Protein AF-A0A6A4BG73-F1 (afdb_monomer_lite)

Sequence (81 aa):
MPLGTGSDGAIYAATATTECNSYLGRSCAANVVANSGSFNPRNGVTALSTVKAYSAISKYNPQAAMEWSKTKRNFGIGVLN

Secondary structure (DSSP, 8-state):
--S-S---S-B---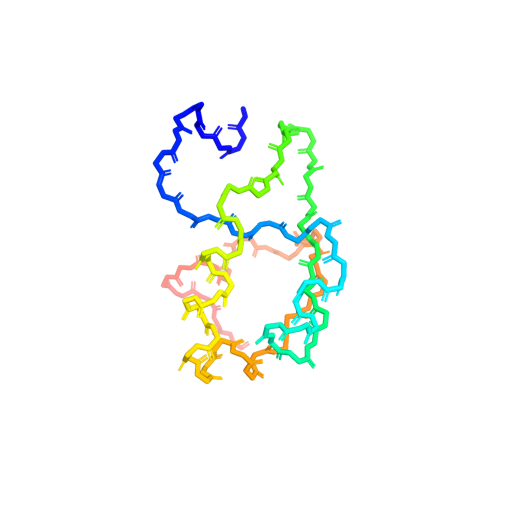--HHHHHHHHSSPPPPPP-SSS-----BSHHHHHHHHHT-HHHHS--PPPP----S-GGGSSS----

Organism: NCBI:txid53985

Radius of gyration: 15.11 Å; chains: 1; bounding box: 27×40×36 Å

pLDDT: mean 82.57, std 11.4, range [55.81, 94.5]

Foldseek 3Di:
DVDDPDQDDWDDAQPDQPLCCVQLVGGDAHDDDDPDDDDHTHNHNVVSNVCSVPCVRSVDDDDHDDDPPDDPQPPDDDDDD

InterPro domains:
  IPR012334 Pectin lyase fold [G3DSA:2.160.20.10] (1-79)

Structure (mmCIF, N/CA/C/O backbone):
data_AF-A0A6A4BG73-F1
#
_entry.id   AF-A0A6A4BG73-F1
#
loop_
_atom_site.group_PDB
_atom_site.id
_atom_site.type_symbol
_atom_site.label_atom_id
_atom_site.label_alt_id
_atom_site.label_comp_id
_atom_site.label_asym_id
_atom_site.label_entity_id
_atom_site.label_seq_id
_atom_site.pdbx_PDB_ins_code
_atom_site.Cartn_x
_atom_site.Cartn_y
_atom_site.Cartn_z
_atom_site.occupancy
_atom_site.B_iso_or_equiv
_atom_site.auth_seq_id
_atom_site.auth_comp_id
_atom_site.auth_asym_id
_atom_site.auth_atom_id
_atom_site.pdbx_PDB_model_num
ATOM 1 N N . MET A 1 1 ? 7.714 11.377 -12.370 1.00 60.53 1 MET A N 1
ATOM 2 C CA . MET A 1 1 ? 7.321 11.125 -10.967 1.00 60.53 1 MET A CA 1
ATOM 3 C C . MET A 1 1 ? 6.014 10.337 -10.988 1.00 60.53 1 MET A C 1
ATOM 5 O O . MET A 1 1 ? 5.107 10.803 -11.662 1.00 60.53 1 MET A O 1
ATOM 9 N N . PRO A 1 2 ? 5.924 9.147 -10.365 1.00 72.44 2 PRO A N 1
ATOM 10 C CA . PRO A 1 2 ? 4.706 8.321 -10.347 1.00 72.44 2 PRO A CA 1
ATOM 11 C C . PRO A 1 2 ? 3.484 8.996 -9.717 1.00 72.44 2 PRO A C 1
ATOM 13 O O . PRO A 1 2 ? 2.354 8.673 -10.064 1.00 72.44 2 PRO A O 1
ATOM 16 N N . LEU A 1 3 ? 3.705 9.946 -8.809 1.00 76.88 3 LEU A N 1
ATOM 17 C CA . LEU A 1 3 ? 2.669 10.842 -8.304 1.00 76.88 3 LEU A CA 1
ATOM 18 C C . LEU A 1 3 ? 2.822 12.221 -8.954 1.00 76.88 3 LEU A C 1
ATOM 20 O O . LEU A 1 3 ? 3.941 12.645 -9.226 1.00 76.88 3 LEU A O 1
ATOM 24 N N . GLY A 1 4 ? 1.716 12.928 -9.199 1.00 77.62 4 GLY A N 1
ATOM 25 C CA . GLY A 1 4 ? 1.754 14.352 -9.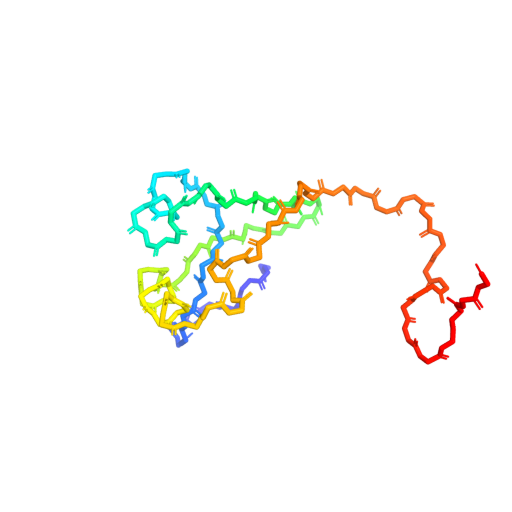570 1.00 77.62 4 GLY A CA 1
ATOM 26 C C . GLY A 1 4 ? 2.211 15.227 -8.394 1.00 77.62 4 GLY A C 1
ATOM 27 O O . GLY A 1 4 ? 2.156 14.785 -7.254 1.00 77.62 4 GLY A O 1
ATOM 28 N N . THR A 1 5 ? 2.652 16.466 -8.624 1.00 76.31 5 THR A N 1
ATOM 29 C CA . THR A 1 5 ? 3.212 17.358 -7.576 1.00 76.31 5 THR A CA 1
ATOM 30 C C . THR A 1 5 ? 2.183 17.997 -6.632 1.00 76.31 5 THR A C 1
ATOM 32 O O . THR A 1 5 ? 2.585 18.638 -5.667 1.00 76.31 5 THR A O 1
ATOM 35 N N . GLY A 1 6 ? 0.877 17.841 -6.881 1.00 79.12 6 GLY A N 1
ATOM 36 C CA . GLY A 1 6 ? -0.181 18.413 -6.033 1.00 79.12 6 GLY A CA 1
ATOM 37 C C . GLY A 1 6 ? -0.265 17.791 -4.633 1.00 79.12 6 GLY A C 1
ATOM 38 O O . GLY A 1 6 ? 0.380 16.786 -4.353 1.00 79.12 6 GLY A O 1
ATOM 39 N N . SER A 1 7 ? -1.087 18.365 -3.754 1.00 83.00 7 SER A N 1
ATOM 40 C CA . SER A 1 7 ? -1.332 17.862 -2.389 1.00 83.00 7 SER A CA 1
ATOM 41 C C . SER A 1 7 ? -2.652 17.106 -2.235 1.00 83.00 7 SER A C 1
ATOM 43 O O . SER A 1 7 ? -2.900 16.516 -1.184 1.00 83.00 7 SER A O 1
ATOM 45 N N . ASP A 1 8 ? -3.488 17.108 -3.271 1.00 88.19 8 ASP A N 1
ATOM 46 C CA . ASP A 1 8 ? -4.826 16.534 -3.202 1.00 88.19 8 ASP A CA 1
ATOM 47 C C . ASP A 1 8 ? -4.793 15.006 -3.132 1.00 88.19 8 ASP A C 1
ATOM 49 O O . ASP A 1 8 ? -3.922 14.340 -3.713 1.00 88.19 8 ASP A O 1
ATOM 53 N N . GLY A 1 9 ? -5.780 14.464 -2.418 1.00 90.69 9 GLY A N 1
ATOM 54 C CA . GLY A 1 9 ? -5.985 13.034 -2.232 1.00 90.69 9 GLY A CA 1
ATOM 55 C C . GLY A 1 9 ? -5.128 12.404 -1.133 1.00 90.69 9 GLY A C 1
ATOM 56 O O . GLY A 1 9 ? -4.285 13.036 -0.492 1.00 90.69 9 GLY A O 1
ATOM 57 N N . ALA A 1 10 ? -5.371 11.115 -0.911 1.00 93.31 10 ALA A N 1
ATOM 58 C CA . ALA A 1 10 ? -4.633 10.298 0.038 1.00 93.31 10 ALA A CA 1
ATOM 59 C C . ALA A 1 10 ? -4.237 8.976 -0.623 1.00 93.31 10 ALA A C 1
ATOM 61 O O . ALA A 1 10 ? -5.079 8.259 -1.158 1.00 93.31 10 ALA A O 1
ATOM 62 N N . ILE A 1 11 ? -2.947 8.665 -0.584 1.00 91.81 11 ILE A N 1
ATOM 63 C CA . ILE A 1 11 ? -2.357 7.424 -1.072 1.00 91.81 11 ILE A CA 1
ATOM 64 C C . ILE A 1 11 ? -1.397 6.914 -0.009 1.00 91.81 11 ILE A C 1
ATOM 66 O O . ILE A 1 11 ? -0.487 7.618 0.433 1.00 91.81 11 ILE A O 1
ATOM 70 N N . TYR A 1 12 ? -1.564 5.648 0.349 1.00 91.88 12 TYR A N 1
ATOM 71 C CA . TYR A 1 12 ? -0.559 4.923 1.102 1.00 91.88 12 TYR A CA 1
ATOM 72 C C . TYR A 1 12 ? 0.300 4.100 0.140 1.00 91.88 12 TYR A C 1
ATOM 74 O O . TYR A 1 12 ? -0.193 3.179 -0.509 1.00 91.88 12 TYR A O 1
ATOM 82 N N . ALA A 1 13 ? 1.586 4.431 0.056 1.00 90.94 13 ALA A N 1
ATOM 83 C CA . ALA A 1 13 ? 2.602 3.572 -0.532 1.00 90.94 13 ALA A CA 1
ATOM 84 C C . ALA A 1 13 ? 3.407 2.984 0.625 1.00 90.94 13 ALA A C 1
ATOM 86 O O . ALA A 1 13 ? 3.896 3.732 1.470 1.00 90.94 13 ALA A O 1
ATOM 87 N N . ALA A 1 14 ? 3.503 1.657 0.693 1.00 87.25 14 ALA A N 1
ATOM 88 C CA . ALA A 1 14 ? 4.176 0.993 1.798 1.00 87.25 14 ALA A CA 1
ATOM 89 C C . ALA A 1 14 ? 5.670 1.340 1.801 1.00 87.25 14 ALA A C 1
ATOM 91 O O . ALA A 1 14 ? 6.430 0.865 0.959 1.00 87.25 14 ALA A O 1
ATOM 92 N N . THR A 1 15 ? 6.065 2.175 2.759 1.00 72.88 15 THR A N 1
ATOM 93 C CA . THR A 1 15 ? 7.458 2.558 3.028 1.00 72.88 15 THR A CA 1
ATOM 94 C C . THR A 1 15 ? 7.909 2.135 4.428 1.00 72.88 15 THR A C 1
ATOM 96 O O . THR A 1 15 ? 9.108 2.050 4.671 1.00 72.88 15 THR A O 1
ATOM 99 N N . ALA A 1 16 ? 6.968 1.838 5.339 1.00 62.41 16 ALA A N 1
ATOM 100 C CA . ALA A 1 16 ? 7.220 1.408 6.714 1.00 62.41 16 ALA A CA 1
ATOM 101 C C . ALA A 1 16 ? 6.293 0.245 7.115 1.00 62.41 16 ALA A C 1
ATOM 103 O O . ALA A 1 16 ? 5.091 0.262 6.859 1.00 62.41 16 ALA A O 1
ATOM 104 N N . THR A 1 17 ? 6.842 -0.783 7.762 1.00 65.44 17 THR A N 1
ATOM 105 C CA . THR A 1 17 ? 6.102 -2.007 8.126 1.00 65.44 17 THR A CA 1
ATOM 106 C C . THR A 1 17 ? 5.200 -1.833 9.351 1.00 65.44 17 THR A C 1
ATOM 108 O O . THR A 1 17 ?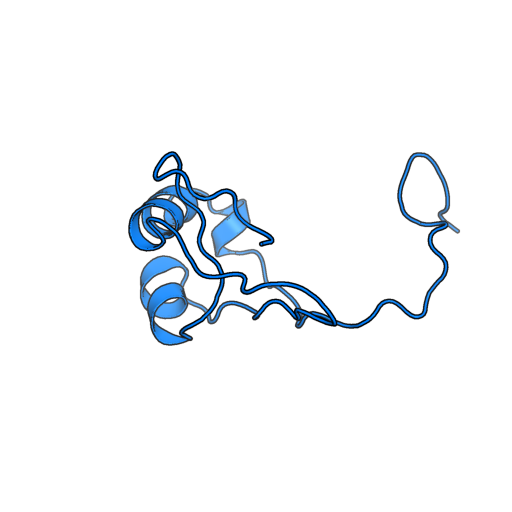 4.273 -2.619 9.548 1.00 65.44 17 THR A O 1
ATOM 111 N N . THR A 1 18 ? 5.431 -0.811 10.176 1.00 79.31 18 THR A N 1
ATOM 112 C CA . THR A 1 18 ? 4.735 -0.625 11.459 1.00 79.31 18 THR A CA 1
ATOM 113 C C . THR A 1 18 ? 3.332 -0.039 11.304 1.00 79.31 18 THR A C 1
ATOM 115 O O . THR A 1 18 ? 2.413 -0.482 11.989 1.00 79.31 18 THR A O 1
ATOM 118 N N . GLU A 1 19 ? 3.120 0.899 10.378 1.00 88.38 19 GLU A N 1
ATOM 119 C CA . GLU A 1 19 ? 1.824 1.573 10.213 1.00 88.38 19 GLU A CA 1
ATOM 120 C C . GLU A 1 19 ? 0.725 0.594 9.795 1.00 88.38 19 GLU A C 1
ATOM 122 O O . GLU A 1 19 ? -0.329 0.536 10.425 1.00 88.38 19 GLU A O 1
ATOM 127 N N . CYS A 1 20 ? 0.973 -0.249 8.790 1.00 90.25 20 CYS A N 1
ATOM 128 C CA . CYS A 1 20 ? -0.027 -1.233 8.380 1.00 90.25 20 CYS A CA 1
ATOM 129 C C . CYS A 1 20 ? -0.365 -2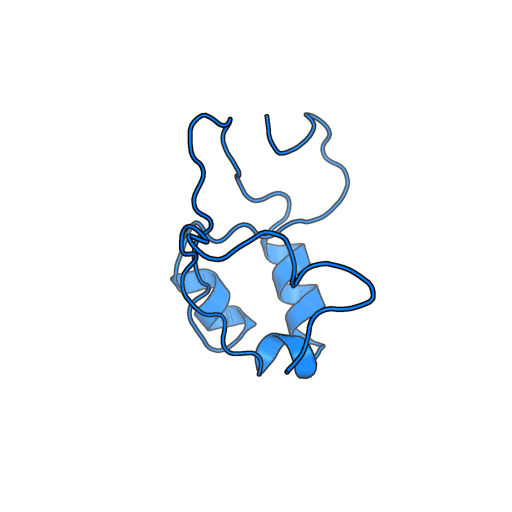.238 9.482 1.00 90.25 20 CYS A C 1
ATOM 131 O O . CYS A 1 20 ? -1.518 -2.655 9.570 1.00 90.25 20 CYS A O 1
ATOM 133 N N . ASN A 1 21 ? 0.577 -2.580 10.365 1.00 89.75 21 ASN A N 1
ATOM 134 C CA . ASN A 1 21 ? 0.261 -3.435 11.506 1.00 89.75 21 ASN A CA 1
ATOM 135 C C . ASN A 1 21 ? -0.738 -2.747 12.451 1.00 89.75 21 ASN A C 1
ATOM 137 O O . ASN A 1 21 ? -1.736 -3.358 12.825 1.00 89.75 21 ASN A O 1
ATOM 141 N N . SER A 1 22 ? -0.556 -1.457 12.746 1.00 90.12 22 SER A N 1
ATOM 142 C CA . SER A 1 22 ? -1.471 -0.689 13.607 1.00 90.12 22 SER A CA 1
ATOM 143 C C . SER A 1 22 ? -2.868 -0.475 13.005 1.00 90.12 22 SER A C 1
ATOM 145 O O . SER A 1 22 ? -3.867 -0.447 13.731 1.00 90.12 22 SER A O 1
ATOM 147 N N . TYR A 1 23 ? -2.970 -0.309 11.683 1.00 91.25 23 TYR A N 1
ATOM 148 C CA . TYR A 1 23 ? -4.252 -0.031 11.021 1.00 91.25 23 TYR A CA 1
ATOM 149 C C . TYR A 1 23 ? -4.957 -1.284 10.500 1.00 91.25 23 TYR A C 1
ATOM 151 O O . TYR A 1 23 ? -6.175 -1.390 10.630 1.00 91.25 23 TYR A O 1
ATOM 159 N N . LEU A 1 24 ? -4.213 -2.227 9.925 1.00 90.06 24 LEU A N 1
ATOM 160 C CA . LEU A 1 24 ? -4.740 -3.389 9.205 1.00 90.06 24 LEU A CA 1
ATOM 161 C C . LEU A 1 24 ? -4.435 -4.723 9.898 1.00 90.06 24 LEU A C 1
ATOM 163 O O . LEU A 1 24 ? -4.931 -5.749 9.443 1.00 90.06 24 LEU A O 1
ATOM 167 N N . GLY A 1 25 ? -3.639 -4.733 10.974 1.00 89.94 25 GLY A N 1
ATOM 168 C CA . GLY A 1 25 ? -3.258 -5.959 11.688 1.00 89.94 25 GLY A CA 1
ATOM 169 C C . GLY A 1 25 ? -2.249 -6.832 10.938 1.00 89.94 25 GLY A C 1
ATOM 170 O O . GLY A 1 25 ? -2.118 -8.013 11.245 1.00 89.94 25 GLY A O 1
ATOM 171 N N . ARG A 1 26 ? -1.572 -6.277 9.925 1.00 89.56 26 ARG A N 1
ATOM 172 C CA . ARG A 1 26 ? -0.583 -6.978 9.096 1.00 89.56 26 ARG A CA 1
ATOM 173 C C . ARG A 1 26 ? 0.406 -6.013 8.456 1.00 89.56 26 ARG A C 1
ATOM 175 O O . ARG A 1 26 ? 0.097 -4.843 8.245 1.00 89.56 26 ARG A O 1
ATOM 182 N N . SER A 1 27 ? 1.552 -6.524 8.023 1.00 89.25 27 SER A N 1
ATOM 183 C CA . SER A 1 27 ? 2.473 -5.771 7.168 1.00 89.25 27 SER A CA 1
ATOM 184 C C . SER A 1 27 ? 1.858 -5.487 5.787 1.00 89.25 27 SER A C 1
ATOM 186 O O . SER A 1 27 ? 1.039 -6.254 5.268 1.00 89.25 27 SER A O 1
ATOM 188 N N . CYS A 1 28 ? 2.260 -4.375 5.171 1.00 90.06 28 CYS A N 1
ATOM 189 C CA . CYS A 1 28 ? 1.963 -4.092 3.768 1.00 90.06 28 CYS A CA 1
ATOM 190 C C . CYS A 1 28 ? 3.124 -4.528 2.870 1.00 90.06 28 CYS A C 1
ATOM 192 O O . CYS A 1 28 ? 4.286 -4.391 3.246 1.00 90.06 28 CYS A O 1
ATOM 194 N N . ALA A 1 29 ? 2.802 -5.022 1.674 1.00 89.19 29 ALA A N 1
ATOM 195 C CA . ALA A 1 29 ? 3.795 -5.331 0.653 1.00 89.19 29 ALA A CA 1
ATOM 196 C C . ALA A 1 29 ? 4.277 -4.040 -0.029 1.00 89.19 29 ALA A C 1
ATOM 198 O O . ALA A 1 29 ? 3.463 -3.196 -0.410 1.00 89.19 29 ALA A O 1
ATOM 199 N N . ALA A 1 30 ? 5.595 -3.890 -0.172 1.00 88.12 30 ALA A N 1
ATOM 200 C CA . ALA A 1 30 ? 6.203 -2.752 -0.855 1.00 88.12 30 ALA A CA 1
ATOM 201 C C . ALA A 1 30 ? 6.015 -2.839 -2.377 1.00 88.12 30 ALA A C 1
ATOM 203 O O . ALA A 1 30 ? 5.985 -3.926 -2.959 1.00 88.12 30 ALA A O 1
ATOM 204 N N . ASN A 1 31 ? 5.926 -1.674 -3.020 1.00 87.62 31 ASN A N 1
ATOM 205 C CA . ASN A 1 31 ? 5.966 -1.575 -4.477 1.00 87.62 31 ASN A CA 1
ATOM 206 C C . ASN A 1 31 ? 7.415 -1.657 -4.965 1.00 87.62 31 ASN A C 1
ATOM 208 O O . ASN A 1 31 ? 8.328 -1.180 -4.292 1.00 87.62 31 ASN A O 1
ATOM 212 N N . VAL A 1 32 ? 7.610 -2.192 -6.169 1.00 87.75 32 VAL A N 1
ATOM 213 C CA . VAL A 1 32 ? 8.897 -2.137 -6.870 1.00 87.75 32 VAL A CA 1
ATOM 214 C C . VAL A 1 32 ? 8.831 -1.019 -7.903 1.00 87.75 32 VAL A C 1
ATOM 216 O O . VAL A 1 32 ? 7.923 -0.983 -8.731 1.00 87.75 32 VAL A O 1
ATOM 219 N N . VAL A 1 33 ? 9.798 -0.106 -7.853 1.00 87.31 33 VAL A N 1
ATOM 220 C CA . VAL A 1 33 ? 9.979 0.954 -8.850 1.00 87.31 33 VAL A CA 1
ATOM 221 C C . VAL A 1 33 ? 11.277 0.692 -9.610 1.00 87.31 33 VAL A C 1
ATOM 223 O O . VAL A 1 33 ? 12.349 0.649 -9.017 1.00 87.31 33 VAL A O 1
ATOM 226 N N . ALA A 1 34 ? 11.185 0.494 -10.924 1.00 87.62 34 ALA A N 1
ATOM 227 C CA . ALA A 1 34 ? 12.330 0.242 -11.799 1.00 87.62 34 ALA A CA 1
ATOM 228 C C . ALA A 1 34 ? 12.364 1.302 -12.903 1.00 87.62 34 ALA A C 1
ATOM 230 O O . ALA A 1 34 ? 11.343 1.549 -13.547 1.00 87.62 34 ALA A O 1
ATOM 231 N N . ASN A 1 35 ? 13.512 1.967 -13.086 1.00 89.81 35 ASN A N 1
ATOM 232 C CA . ASN A 1 35 ? 13.694 3.060 -14.056 1.00 89.81 35 ASN A CA 1
ATOM 233 C C . ASN A 1 35 ? 12.573 4.120 -13.996 1.00 89.81 35 ASN A C 1
ATOM 235 O O . ASN A 1 35 ? 12.111 4.633 -15.012 1.00 89.81 35 ASN A O 1
ATOM 239 N N . SER A 1 36 ? 12.098 4.401 -12.781 1.00 87.06 36 SER A N 1
ATOM 240 C CA . SER A 1 36 ? 10.927 5.230 -12.493 1.00 87.06 36 SER A CA 1
ATOM 241 C C . SER A 1 36 ? 11.259 6.241 -11.397 1.00 87.06 36 SER A C 1
ATOM 243 O O . SER A 1 36 ? 12.205 6.056 -10.637 1.00 87.06 36 SER A O 1
ATOM 245 N N . GLY A 1 37 ? 10.477 7.319 -11.295 1.00 89.19 37 GLY A N 1
ATOM 246 C CA . GLY A 1 37 ? 10.610 8.247 -10.164 1.00 89.19 37 GLY A CA 1
ATOM 247 C C . GLY A 1 37 ? 10.120 7.636 -8.842 1.00 89.19 37 GLY A C 1
ATOM 248 O O . GLY A 1 37 ? 9.526 6.560 -8.828 1.00 89.19 37 GLY A O 1
ATOM 249 N N . SER A 1 38 ? 10.303 8.357 -7.735 1.00 88.06 38 SER A N 1
ATOM 250 C CA . SER A 1 38 ? 9.920 7.886 -6.396 1.00 88.06 38 SER A CA 1
ATOM 251 C C . SER A 1 38 ? 8.406 7.760 -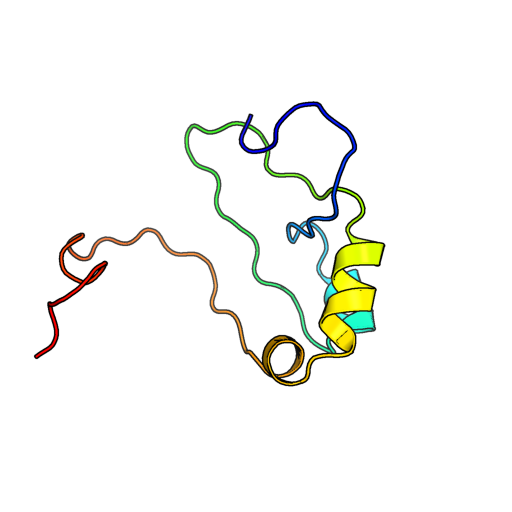6.203 1.00 88.06 38 SER A C 1
ATOM 253 O O . SER A 1 38 ? 7.649 8.665 -6.561 1.00 88.06 38 SER A O 1
ATOM 255 N N . PHE A 1 39 ? 7.968 6.668 -5.570 1.00 88.00 39 PHE A N 1
ATOM 256 C CA . PHE A 1 39 ? 6.572 6.432 -5.196 1.00 88.00 39 PHE A CA 1
ATOM 257 C C . PHE A 1 39 ? 6.399 6.493 -3.674 1.00 88.00 39 PHE A C 1
ATOM 259 O O . PHE A 1 39 ? 6.399 5.476 -2.986 1.00 88.00 39 PHE A O 1
ATOM 266 N N . ASN A 1 40 ? 6.292 7.716 -3.156 1.00 88.56 40 ASN A N 1
ATOM 267 C CA . ASN A 1 40 ? 6.159 7.990 -1.725 1.00 88.56 40 ASN A CA 1
ATOM 268 C C . ASN A 1 40 ? 4.684 8.139 -1.320 1.00 88.56 40 ASN A C 1
ATOM 270 O O . ASN A 1 40 ? 3.871 8.551 -2.146 1.00 88.56 40 ASN A O 1
ATOM 274 N N . PRO A 1 41 ? 4.314 7.858 -0.061 1.00 89.19 41 PRO A N 1
ATOM 275 C CA . PRO A 1 41 ? 2.958 8.095 0.419 1.00 89.19 41 PRO A CA 1
ATOM 276 C C . PRO A 1 41 ? 2.593 9.591 0.405 1.00 89.19 41 PRO A C 1
ATOM 278 O O . PRO A 1 41 ? 3.445 10.466 0.553 1.00 89.19 41 PRO A O 1
ATOM 281 N N . ARG A 1 42 ? 1.292 9.875 0.296 1.00 90.81 42 ARG A N 1
ATOM 282 C CA . ARG A 1 42 ? 0.678 11.200 0.473 1.00 90.81 42 ARG A CA 1
ATOM 283 C C . ARG A 1 42 ? -0.513 11.052 1.399 1.00 90.81 42 ARG A C 1
ATOM 285 O O . ARG A 1 42 ? -1.437 10.324 1.061 1.00 90.81 42 ARG A O 1
ATOM 292 N N . ASN A 1 43 ? -0.527 11.742 2.537 1.00 91.69 43 ASN A N 1
ATOM 293 C CA . ASN A 1 43 ? -1.614 11.612 3.518 1.00 91.69 43 ASN A CA 1
ATOM 294 C C . ASN A 1 43 ? -1.899 10.131 3.870 1.00 91.69 43 ASN A C 1
ATOM 296 O O . ASN A 1 43 ? -3.048 9.698 3.954 1.00 91.69 43 ASN A O 1
ATOM 300 N N . GLY A 1 44 ? -0.835 9.332 4.033 1.00 91.06 44 GLY A N 1
ATOM 301 C CA . GLY A 1 44 ? -0.916 7.873 4.157 1.00 91.06 44 GLY A CA 1
ATOM 302 C C . GLY A 1 44 ? -1.752 7.395 5.348 1.00 91.06 44 GLY A C 1
ATOM 303 O O . GLY A 1 44 ? -2.501 6.431 5.222 1.00 91.06 44 GLY A O 1
ATOM 304 N N . VAL A 1 45 ? -1.699 8.119 6.469 1.00 91.50 45 VAL A N 1
ATOM 305 C CA . VAL A 1 45 ? -2.532 7.854 7.653 1.00 91.50 45 VAL A CA 1
ATOM 306 C C . VAL A 1 45 ? -4.022 7.979 7.332 1.00 91.50 45 VAL A C 1
ATOM 308 O O . VAL A 1 45 ? -4.795 7.108 7.719 1.00 91.50 45 VAL A O 1
ATOM 311 N N . THR A 1 46 ? -4.427 9.006 6.579 1.00 93.81 46 THR A N 1
ATOM 312 C CA . THR A 1 46 ? -5.821 9.192 6.143 1.00 93.81 46 THR A CA 1
ATOM 313 C C . THR A 1 46 ? -6.279 8.061 5.228 1.00 93.81 46 THR A C 1
ATOM 315 O O . THR A 1 46 ? -7.402 7.575 5.353 1.00 93.81 46 THR A O 1
ATOM 318 N N . ALA A 1 47 ? -5.409 7.601 4.325 1.00 93.69 47 ALA A N 1
ATOM 319 C CA . ALA A 1 47 ? -5.711 6.451 3.481 1.00 93.69 47 ALA A CA 1
ATOM 320 C C . ALA A 1 47 ? -5.907 5.181 4.329 1.00 93.69 47 ALA A C 1
ATOM 322 O O . A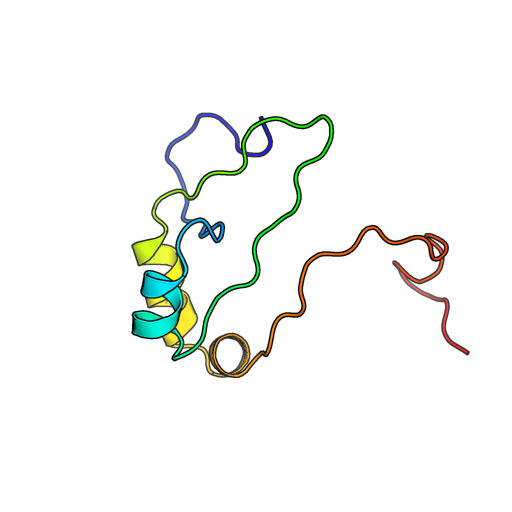LA A 1 47 ? -6.927 4.508 4.192 1.00 93.69 47 ALA A O 1
ATOM 323 N N . LEU A 1 48 ? -4.979 4.887 5.248 1.00 93.12 48 LEU A N 1
ATOM 324 C CA . LEU A 1 48 ? -5.033 3.711 6.123 1.00 93.12 48 LEU A CA 1
ATOM 325 C C . LEU A 1 48 ? -6.235 3.717 7.076 1.00 93.12 48 LEU A C 1
ATOM 327 O O . LEU A 1 48 ? -6.897 2.689 7.224 1.00 93.12 48 LEU A O 1
ATOM 331 N N . SER A 1 49 ? -6.544 4.855 7.703 1.00 93.62 49 SER A N 1
ATOM 332 C CA . SER A 1 49 ? -7.696 4.987 8.602 1.00 93.62 49 SER A CA 1
ATOM 333 C C . SER A 1 49 ? -9.015 4.771 7.861 1.00 93.62 49 SER A C 1
ATOM 335 O O . SER A 1 49 ? -9.910 4.108 8.383 1.00 93.62 49 SER A O 1
ATOM 337 N N . THR A 1 50 ? -9.095 5.249 6.618 1.00 94.50 50 THR A N 1
ATOM 338 C CA . THR A 1 50 ? -10.255 5.058 5.748 1.00 94.50 50 THR A CA 1
ATOM 339 C C . THR A 1 50 ? -10.415 3.589 5.363 1.00 94.50 50 THR A C 1
ATOM 341 O O . THR A 1 50 ? -11.484 3.017 5.569 1.00 94.50 50 THR A O 1
ATOM 344 N N . VAL A 1 51 ? -9.362 2.937 4.850 1.00 92.56 51 VAL A N 1
ATOM 345 C CA . VAL A 1 51 ? -9.465 1.539 4.389 1.00 92.56 51 VAL A CA 1
ATOM 346 C C . VAL A 1 51 ? -9.641 0.534 5.529 1.00 92.56 51 VAL A C 1
ATOM 348 O O . VAL A 1 51 ? -10.204 -0.536 5.308 1.00 92.56 51 VAL A O 1
ATOM 351 N N . LYS A 1 52 ? -9.224 0.876 6.757 1.00 92.00 52 LYS A N 1
ATOM 352 C CA . LYS A 1 52 ? -9.420 0.044 7.956 1.00 92.00 52 LYS A CA 1
ATOM 353 C C . LYS A 1 52 ? -10.890 -0.312 8.193 1.00 92.00 52 LYS A C 1
ATOM 355 O O . LYS A 1 52 ? -11.173 -1.416 8.654 1.00 92.00 52 LYS A O 1
ATOM 360 N N . ALA A 1 53 ? -11.816 0.589 7.857 1.00 93.25 53 ALA A N 1
ATOM 361 C CA . ALA A 1 53 ? -13.252 0.350 7.993 1.00 93.25 53 ALA A CA 1
ATOM 362 C C . ALA A 1 53 ? -13.785 -0.737 7.036 1.00 93.25 53 ALA A C 1
ATOM 364 O O . ALA A 1 53 ? -14.874 -1.266 7.249 1.00 93.25 53 ALA A O 1
ATOM 365 N N . TYR A 1 54 ? -13.021 -1.108 6.002 1.00 93.25 54 TYR A N 1
ATOM 366 C CA . TYR A 1 54 ? -13.448 -2.036 4.959 1.00 93.25 54 TYR A CA 1
ATOM 367 C C . TYR A 1 54 ? -12.768 -3.396 5.120 1.00 93.25 54 TYR A C 1
ATOM 369 O O . TYR A 1 54 ? -11.600 -3.595 4.775 1.00 93.25 54 TYR A O 1
ATOM 377 N N . SER A 1 55 ? -13.537 -4.376 5.596 1.00 90.44 55 SER A N 1
ATOM 378 C CA . SER A 1 55 ? -13.049 -5.731 5.883 1.00 90.44 55 SER A CA 1
ATOM 379 C C . SER A 1 55 ? -12.467 -6.455 4.666 1.00 90.44 55 SER A C 1
ATOM 381 O O . SER A 1 55 ? -11.541 -7.248 4.817 1.00 90.44 55 SER A O 1
ATOM 383 N N . ALA A 1 56 ? -12.959 -6.154 3.461 1.00 91.62 56 ALA A N 1
ATOM 384 C CA . ALA A 1 56 ? -12.417 -6.691 2.215 1.00 91.62 56 ALA A CA 1
ATOM 385 C C . ALA A 1 56 ? -10.939 -6.310 2.004 1.00 91.62 56 ALA A C 1
ATOM 387 O O . ALA A 1 56 ? -10.175 -7.107 1.471 1.00 91.62 56 ALA A O 1
ATOM 388 N N . ILE A 1 57 ? -10.520 -5.123 2.458 1.00 88.19 57 ILE A N 1
ATOM 389 C CA . ILE A 1 57 ? -9.142 -4.634 2.310 1.00 88.19 57 ILE A CA 1
ATOM 390 C C . ILE A 1 57 ? -8.274 -5.091 3.486 1.00 88.19 57 ILE A C 1
ATOM 392 O O . ILE A 1 57 ? -7.142 -5.546 3.288 1.00 88.19 57 ILE A O 1
ATOM 396 N N . SER A 1 58 ? -8.785 -4.998 4.717 1.00 85.00 58 SER A N 1
ATOM 397 C CA . SER A 1 58 ? -8.014 -5.390 5.903 1.00 85.00 58 SER A CA 1
ATOM 398 C C . SER A 1 58 ? -7.730 -6.895 5.944 1.00 85.00 58 SER A C 1
ATOM 400 O O . SER A 1 58 ? -6.611 -7.283 6.272 1.00 85.00 58 SER A O 1
ATOM 402 N N . LYS A 1 59 ? -8.676 -7.741 5.506 1.00 87.25 59 LYS A N 1
ATOM 403 C CA . LYS A 1 59 ? -8.496 -9.205 5.428 1.00 87.25 59 LYS A CA 1
ATOM 404 C C . LYS A 1 59 ? -7.742 -9.686 4.186 1.00 87.25 59 LYS A C 1
ATOM 406 O O . LYS A 1 59 ? -7.346 -10.848 4.139 1.00 87.25 59 LYS A O 1
ATOM 411 N N . TYR A 1 60 ? -7.551 -8.837 3.178 1.00 89.19 60 TYR A N 1
ATOM 412 C CA . TYR A 1 60 ? -6.780 -9.209 1.994 1.00 89.19 60 TYR A CA 1
ATOM 413 C C . TYR A 1 60 ? -5.307 -9.413 2.355 1.00 89.19 60 TYR A C 1
ATOM 415 O O . TYR A 1 60 ? -4.725 -8.571 3.036 1.00 89.19 60 TYR A O 1
ATOM 423 N N . ASN A 1 61 ? -4.694 -10.495 1.871 1.00 87.62 61 ASN A N 1
ATOM 424 C CA . ASN A 1 61 ? -3.277 -10.774 2.086 1.00 87.62 61 ASN A CA 1
ATOM 425 C C . ASN A 1 61 ? -2.460 -10.442 0.824 1.00 87.62 61 ASN A C 1
ATOM 427 O O . ASN A 1 61 ? -2.418 -11.260 -0.102 1.00 87.62 61 ASN A O 1
ATOM 431 N N . PRO A 1 62 ? -1.825 -9.258 0.748 1.00 87.12 62 PRO A N 1
ATOM 432 C CA . PRO A 1 62 ? -1.046 -8.884 -0.419 1.00 87.12 62 PRO A CA 1
ATOM 433 C C . PRO A 1 62 ? 0.206 -9.752 -0.535 1.00 87.12 62 PRO A C 1
ATOM 435 O O . PRO A 1 62 ? 0.912 -9.990 0.442 1.00 87.12 62 PRO A O 1
ATOM 438 N N . GLN A 1 63 ? 0.500 -10.184 -1.757 1.00 87.19 63 GLN A N 1
ATOM 439 C CA . GLN A 1 63 ? 1.772 -10.818 -2.083 1.00 87.19 63 GLN A CA 1
ATOM 440 C C . GLN A 1 63 ? 2.828 -9.757 -2.401 1.00 87.19 63 GLN A C 1
ATOM 442 O O . GLN A 1 63 ? 2.497 -8.626 -2.767 1.00 87.19 63 GLN A O 1
ATOM 447 N N . ALA A 1 64 ? 4.101 -10.127 -2.262 1.00 86.00 64 ALA A N 1
ATOM 448 C CA . ALA A 1 64 ? 5.202 -9.272 -2.683 1.00 86.00 64 ALA A CA 1
ATOM 449 C C . ALA A 1 64 ? 5.096 -8.963 -4.183 1.00 86.00 64 ALA A C 1
ATOM 451 O O . ALA A 1 64 ? 4.709 -9.820 -4.983 1.00 86.00 64 ALA A O 1
ATOM 452 N N . ALA A 1 65 ? 5.448 -7.734 -4.561 1.00 84.00 65 ALA A N 1
ATOM 453 C CA . ALA A 1 65 ? 5.530 -7.364 -5.962 1.00 84.00 65 ALA A CA 1
ATOM 454 C C . ALA A 1 65 ? 6.614 -8.205 -6.654 1.00 84.00 65 ALA A C 1
ATOM 456 O O . ALA A 1 65 ? 7.738 -8.314 -6.169 1.00 84.00 65 ALA A O 1
ATOM 457 N N . MET A 1 66 ? 6.260 -8.792 -7.794 1.00 78.38 66 MET A N 1
ATOM 458 C CA . MET A 1 66 ? 7.169 -9.554 -8.644 1.00 78.38 66 MET A CA 1
ATOM 459 C C . MET A 1 66 ? 7.098 -9.005 -10.062 1.00 78.38 66 MET A C 1
ATOM 461 O O . MET A 1 66 ? 6.035 -8.579 -10.522 1.00 78.38 66 MET A O 1
ATOM 465 N N . GLU A 1 67 ? 8.228 -9.033 -10.760 1.00 73.31 67 GLU A N 1
ATOM 466 C CA . GLU A 1 67 ? 8.243 -8.761 -12.189 1.00 73.31 67 GLU A CA 1
ATOM 467 C C . GLU A 1 67 ? 7.492 -9.884 -12.912 1.00 73.31 67 GLU A C 1
ATOM 469 O O . GLU A 1 67 ? 7.812 -11.070 -12.787 1.00 73.31 67 GLU A O 1
ATOM 474 N N . TRP A 1 68 ? 6.440 -9.518 -13.641 1.00 66.25 68 TRP A N 1
ATOM 475 C CA . TRP A 1 68 ? 5.646 -10.483 -14.385 1.00 66.25 68 TRP A CA 1
ATOM 476 C C . TRP A 1 68 ? 6.421 -10.925 -15.626 1.00 66.25 68 TRP A C 1
ATOM 478 O O . TRP A 1 68 ? 6.422 -10.242 -16.645 1.00 66.25 68 TRP A O 1
ATOM 488 N N . SER A 1 69 ? 7.041 -12.104 -15.562 1.00 63.75 69 SER A N 1
ATOM 489 C CA . SER A 1 69 ? 7.625 -12.775 -16.733 1.00 63.75 69 SER A CA 1
ATOM 490 C C . SER A 1 69 ? 6.565 -13.405 -17.648 1.00 63.75 69 SER A C 1
ATOM 492 O O . SER A 1 69 ? 6.853 -13.759 -18.792 1.00 63.75 69 SER A O 1
ATOM 494 N N . LYS A 1 70 ? 5.322 -13.552 -17.160 1.00 56.31 70 LYS A N 1
ATOM 495 C CA . LYS A 1 70 ? 4.205 -14.145 -17.903 1.00 56.31 70 LYS A CA 1
ATOM 496 C C . LYS A 1 70 ? 3.480 -13.109 -18.757 1.00 56.31 70 LYS A C 1
ATOM 498 O O . LYS A 1 70 ? 3.125 -12.027 -18.304 1.00 56.31 70 LYS A O 1
ATOM 503 N N . THR A 1 71 ? 3.246 -13.508 -20.003 1.00 56.78 71 THR A N 1
ATOM 504 C CA . THR A 1 71 ? 2.563 -12.803 -21.086 1.00 56.78 71 THR A CA 1
ATOM 505 C C . THR A 1 71 ? 1.466 -11.835 -20.626 1.00 56.78 71 THR A C 1
ATOM 507 O O . THR A 1 71 ? 0.545 -12.230 -19.916 1.00 56.78 71 THR A O 1
ATOM 510 N N . LYS A 1 72 ? 1.464 -10.609 -21.172 1.00 60.84 72 LYS A N 1
ATOM 511 C CA . LYS A 1 72 ? 0.415 -9.574 -21.006 1.00 60.84 72 LYS A CA 1
ATOM 512 C C . LYS A 1 72 ? -1.009 -10.003 -21.438 1.00 60.84 72 LYS A C 1
ATOM 514 O O . LYS A 1 72 ? -1.911 -9.179 -21.456 1.00 60.84 72 LYS A O 1
ATOM 519 N N . ARG A 1 73 ? -1.207 -11.274 -21.805 1.00 58.28 73 ARG A N 1
ATOM 520 C CA . ARG A 1 73 ? -2.455 -11.859 -22.317 1.00 58.28 73 ARG A CA 1
ATOM 521 C C . ARG A 1 73 ? -3.543 -12.001 -21.245 1.00 58.28 73 ARG A C 1
ATOM 523 O O . ARG A 1 73 ? -4.704 -11.960 -21.605 1.00 58.28 73 ARG A O 1
ATOM 530 N N . ASN A 1 74 ? -3.200 -12.115 -19.958 1.00 59.84 74 ASN A N 1
ATOM 531 C CA . ASN A 1 74 ? -4.194 -12.319 -18.886 1.00 59.84 74 ASN A CA 1
ATOM 532 C C . ASN A 1 74 ? -4.746 -11.010 -18.284 1.00 59.84 74 ASN A C 1
ATOM 534 O O . ASN A 1 74 ? -5.442 -11.040 -17.271 1.00 59.84 74 ASN A O 1
ATOM 538 N N . PHE A 1 75 ? -4.420 -9.858 -18.870 1.00 71.56 75 PHE A N 1
ATOM 539 C CA . PHE A 1 75 ? -5.007 -8.572 -18.500 1.00 71.56 75 PHE A CA 1
ATOM 540 C C . PHE A 1 75 ? -6.034 -8.170 -19.571 1.00 71.56 75 PHE A C 1
ATOM 542 O O . PHE A 1 75 ? -5.664 -8.007 -20.730 1.00 71.56 75 PHE A O 1
ATOM 549 N N . GLY A 1 76 ? -7.306 -7.990 -19.195 1.00 72.38 76 GLY A N 1
ATOM 550 C CA . GLY A 1 76 ? -8.400 -7.609 -20.107 1.00 72.38 76 GLY A CA 1
ATOM 551 C C . GLY A 1 76 ? -9.496 -8.677 -20.250 1.00 72.38 76 GLY A C 1
ATOM 552 O O . GLY A 1 76 ? -9.494 -9.677 -19.534 1.00 72.38 76 GLY A O 1
ATOM 553 N N . ILE A 1 77 ? -10.462 -8.454 -21.154 1.00 64.94 77 ILE A N 1
ATOM 554 C CA . ILE A 1 77 ? -11.512 -9.442 -21.458 1.00 64.94 77 ILE A CA 1
ATOM 555 C C . ILE A 1 77 ? -10.887 -10.579 -22.281 1.00 64.94 77 ILE A C 1
ATOM 557 O O . ILE A 1 77 ? -10.657 -10.431 -23.478 1.00 64.94 77 ILE A O 1
ATOM 561 N N . GLY A 1 78 ? -10.625 -11.700 -21.597 1.00 70.25 78 GLY A N 1
ATOM 562 C CA . GLY A 1 78 ? -10.120 -12.964 -22.141 1.00 70.25 78 GLY A CA 1
ATOM 563 C C . GLY A 1 78 ? -8.594 -13.120 -22.101 1.00 70.25 78 GLY A C 1
ATOM 564 O O . GLY A 1 78 ? -7.910 -12.504 -22.901 1.00 70.25 78 GLY A O 1
ATOM 565 N N . VAL A 1 79 ? -8.084 -13.973 -21.200 1.00 64.88 79 VAL A N 1
ATOM 566 C CA . VAL A 1 79 ? -7.401 -15.265 -21.463 1.00 64.88 79 VAL A CA 1
ATOM 567 C C . VAL A 1 79 ? -7.423 -16.052 -20.142 1.00 64.88 79 VAL A C 1
ATOM 569 O O . VAL A 1 79 ? -6.788 -15.667 -19.163 1.00 64.88 79 VAL A O 1
ATOM 572 N N . LEU A 1 80 ? -8.176 -17.150 -20.126 1.00 59.66 80 LEU A N 1
ATOM 573 C CA . LEU A 1 80 ? -8.268 -18.149 -19.061 1.00 59.66 80 LEU A CA 1
ATOM 574 C C . LEU A 1 80 ? -8.426 -19.509 -19.745 1.00 59.66 80 LEU A C 1
ATOM 576 O O . LEU A 1 80 ? -9.419 -19.695 -20.446 1.00 59.66 80 LEU A O 1
ATOM 580 N N . ASN A 1 81 ? -7.495 -20.430 -19.494 1.00 55.81 81 ASN A N 1
ATOM 581 C CA . ASN A 1 81 ? -7.745 -21.870 -19.522 1.00 55.81 81 ASN A CA 1
ATOM 582 C C . ASN A 1 81 ? -7.263 -22.427 -18.184 1.00 55.81 81 ASN A C 1
ATOM 584 O O . ASN A 1 81 ? -6.112 -22.085 -17.816 1.00 55.81 81 ASN A O 1
#